Protein AF-A0A443S0Y3-F1 (afdb_monomer)

Secondary structure (DSSP, 8-state):
----TT-TTSSSSSTTTT-TTSPPPPSS----TTSSSSPPPPTTSSPPPPHHHHHHHH--------SSS-THHHHHHHHHHHHH-

pLDDT: mean 94.04, std 4.69, range [60.09, 98.38]

Sequence (85 aa):
MYSSLDGSCNNLKSPIQGKSYTCHRRLLPPDYADGIYKIRESVLGGPLPNARLISNEVLLDVERLDYTVTQMNMQWGQFIIHDQT

Foldseek 3Di:
DDQDPQRAPVDVVDRCVLGPPDDDDDPDQDAAVVSPDHHHDDPVDGHDDDPVVCCVPPPDDDDDDDPVDDPVVVVVVVVVVVVRD

Structure (mmCIF, N/CA/C/O backbone):
data_AF-A0A443S0Y3-F1
#
_entry.id   AF-A0A443S0Y3-F1
#
loop_
_atom_site.group_PDB
_atom_site.id
_atom_site.type_symbol
_atom_site.label_atom_id
_atom_site.label_alt_id
_atom_site.label_comp_id
_atom_site.label_asym_id
_atom_site.label_entity_id
_atom_site.label_seq_id
_atom_site.pdbx_PDB_ins_code
_atom_site.Cartn_x
_atom_site.Cartn_y
_atom_site.Cartn_z
_atom_site.occupancy
_atom_site.B_iso_or_equiv
_atom_site.auth_seq_id
_atom_site.auth_comp_id
_atom_site.auth_asym_id
_atom_site.auth_atom_id
_atom_site.pdbx_PDB_model_num
ATOM 1 N N . MET A 1 1 ? 26.042 -11.631 -14.793 1.00 60.09 1 MET A N 1
ATOM 2 C CA . MET A 1 1 ? 25.001 -10.598 -14.982 1.00 60.09 1 MET A CA 1
ATOM 3 C C . MET A 1 1 ? 24.187 -10.583 -13.701 1.00 60.09 1 MET A C 1
ATOM 5 O O . MET A 1 1 ? 23.719 -11.644 -13.314 1.00 60.09 1 MET A O 1
ATOM 9 N N . TYR A 1 2 ? 24.148 -9.456 -12.994 1.00 83.06 2 TYR A N 1
ATOM 10 C CA . TYR A 1 2 ? 23.499 -9.325 -11.684 1.00 83.06 2 TYR A CA 1
ATOM 11 C C . TYR A 1 2 ? 22.281 -8.413 -11.805 1.00 83.06 2 TYR A C 1
ATOM 13 O O . TYR A 1 2 ? 22.247 -7.563 -12.697 1.00 83.06 2 TYR A O 1
ATOM 21 N N . SER A 1 3 ? 21.301 -8.593 -10.921 1.00 85.00 3 SER A N 1
ATOM 22 C CA . SER A 1 3 ? 20.159 -7.686 -10.812 1.00 85.00 3 SER A CA 1
ATOM 23 C C . SER A 1 3 ? 20.641 -6.281 -10.458 1.00 85.00 3 SER A C 1
ATOM 25 O O . SER A 1 3 ? 21.521 -6.110 -9.612 1.00 85.00 3 SER A O 1
ATOM 27 N N . SER A 1 4 ? 20.077 -5.275 -11.117 1.00 92.31 4 SER A N 1
ATOM 28 C CA . SER A 1 4 ? 20.288 -3.875 -10.763 1.00 92.31 4 SER A CA 1
ATOM 29 C C . SER A 1 4 ? 19.633 -3.569 -9.413 1.00 92.31 4 SER A C 1
ATOM 31 O O . SER A 1 4 ? 18.587 -4.124 -9.078 1.00 92.31 4 SER A O 1
ATOM 33 N N . LEU A 1 5 ? 20.243 -2.670 -8.637 1.00 92.88 5 LEU A N 1
ATOM 34 C CA . LEU A 1 5 ? 19.732 -2.296 -7.311 1.00 92.88 5 LEU A CA 1
ATOM 35 C C . LEU A 1 5 ? 18.383 -1.569 -7.379 1.00 92.88 5 LEU A C 1
ATOM 37 O O . LEU A 1 5 ? 17.600 -1.630 -6.441 1.00 92.88 5 LEU A O 1
ATOM 41 N N . ASP A 1 6 ? 18.112 -0.876 -8.484 1.00 92.75 6 ASP A N 1
ATOM 42 C CA . ASP A 1 6 ? 16.863 -0.154 -8.716 1.00 92.75 6 ASP A CA 1
ATOM 43 C C . ASP A 1 6 ? 15.812 -0.995 -9.457 1.00 92.75 6 ASP A C 1
ATOM 45 O O . ASP A 1 6 ? 14.723 -0.497 -9.724 1.00 92.75 6 ASP A O 1
ATOM 49 N N . GLY A 1 7 ? 16.125 -2.240 -9.829 1.00 93.25 7 GLY A N 1
ATOM 50 C CA . GLY A 1 7 ? 15.243 -3.106 -10.616 1.00 93.25 7 GLY A CA 1
ATOM 51 C C . GLY A 1 7 ? 15.169 -2.763 -12.111 1.00 93.25 7 GLY A C 1
ATOM 52 O O . GLY A 1 7 ? 14.394 -3.384 -12.842 1.00 93.25 7 GLY A O 1
ATOM 53 N N . SER A 1 8 ? 15.967 -1.806 -12.602 1.00 93.25 8 SER A N 1
ATOM 54 C CA . SER A 1 8 ? 16.037 -1.466 -14.028 1.00 93.25 8 SER A CA 1
ATOM 55 C C . SER A 1 8 ? 16.473 -2.645 -14.904 1.00 93.25 8 SER A C 1
ATOM 57 O O . SER A 1 8 ? 17.269 -3.494 -14.500 1.00 93.25 8 SER A O 1
ATOM 59 N N . CYS A 1 9 ? 15.973 -2.681 -16.141 1.00 91.81 9 CYS A N 1
ATOM 60 C CA . CYS A 1 9 ? 16.333 -3.690 -17.147 1.00 91.81 9 CYS A CA 1
ATOM 61 C C . CYS A 1 9 ? 15.977 -5.142 -16.770 1.00 91.81 9 CYS A C 1
ATOM 63 O O . CYS A 1 9 ? 16.443 -6.068 -17.435 1.00 91.81 9 CYS A O 1
ATOM 65 N N . ASN A 1 10 ? 15.109 -5.359 -15.772 1.00 93.12 10 ASN A N 1
ATOM 66 C CA . ASN A 1 10 ? 14.536 -6.682 -15.493 1.00 93.12 10 ASN A CA 1
ATOM 67 C C . ASN A 1 10 ? 13.664 -7.195 -16.666 1.00 93.12 10 ASN A C 1
ATOM 69 O O . ASN A 1 10 ? 13.549 -8.398 -16.889 1.00 93.12 10 ASN A O 1
ATOM 73 N N . ASN A 1 11 ? 13.100 -6.273 -17.455 1.00 93.62 11 ASN A N 1
ATOM 74 C CA . ASN A 1 11 ? 12.282 -6.517 -18.630 1.00 93.62 11 ASN A CA 1
ATOM 75 C C . ASN A 1 11 ? 12.890 -5.757 -19.814 1.00 93.62 11 ASN A C 1
ATOM 77 O O . ASN A 1 11 ? 12.811 -4.534 -19.896 1.00 93.62 11 ASN A O 1
ATOM 81 N N . LEU A 1 12 ? 13.465 -6.492 -20.768 1.00 92.50 12 LEU A N 1
ATOM 82 C CA . LEU A 1 12 ? 14.153 -5.912 -21.928 1.00 92.50 12 LEU A CA 1
ATOM 83 C C . LEU A 1 12 ? 13.220 -5.123 -22.861 1.00 92.50 12 LEU A C 1
ATOM 85 O O . LEU A 1 12 ? 13.674 -4.224 -23.562 1.00 92.50 12 LEU A O 1
ATOM 89 N N . LYS A 1 13 ? 11.920 -5.447 -22.875 1.00 95.94 13 LYS A N 1
ATOM 90 C CA . LYS A 1 13 ? 10.918 -4.732 -23.681 1.00 95.94 13 LYS A CA 1
ATOM 91 C C . LYS A 1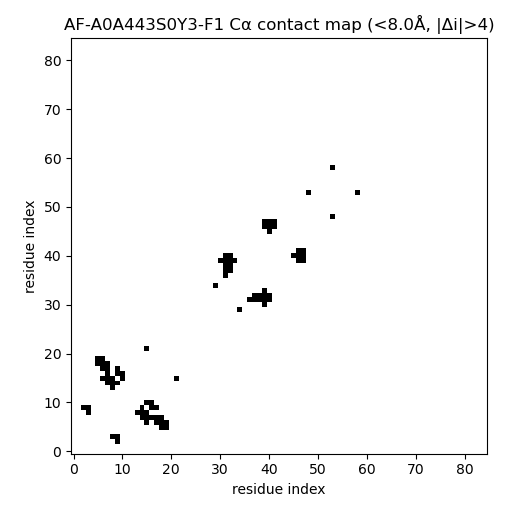 13 ? 10.420 -3.466 -22.987 1.00 95.94 13 LYS A C 1
ATOM 93 O O . LYS A 1 13 ? 10.037 -2.517 -23.660 1.00 95.94 13 LYS A O 1
ATOM 98 N N . SER A 1 14 ? 10.404 -3.455 -21.654 1.00 93.56 14 SER A N 1
ATOM 99 C CA . SER A 1 14 ? 9.997 -2.305 -20.845 1.00 93.56 14 SER A CA 1
ATOM 100 C C . SER A 1 14 ? 10.952 -2.130 -19.658 1.00 93.56 14 SER A C 1
ATOM 102 O O . SER A 1 14 ? 10.645 -2.573 -18.550 1.00 93.56 14 SER A O 1
ATOM 104 N N . PRO A 1 15 ? 12.115 -1.480 -19.863 1.00 92.12 15 PRO A N 1
ATOM 105 C CA . PRO A 1 15 ? 13.187 -1.432 -18.860 1.00 92.12 15 PRO A CA 1
ATOM 106 C C . PRO A 1 15 ? 12.832 -0.747 -17.533 1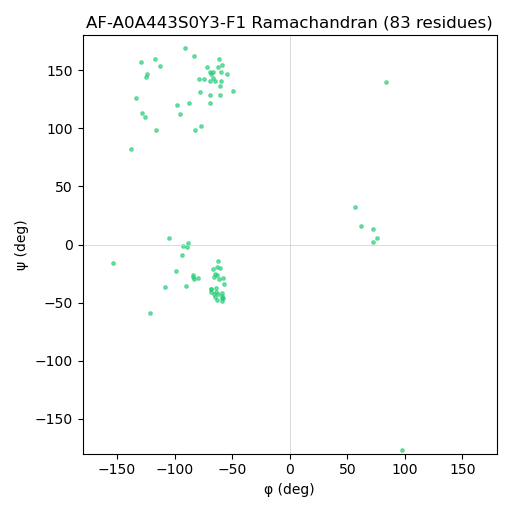.00 92.12 15 PRO A C 1
ATOM 108 O O . PRO A 1 15 ? 13.588 -0.874 -16.571 1.00 92.12 15 PRO A O 1
ATOM 111 N N . ILE A 1 16 ? 11.718 -0.008 -17.483 1.00 93.19 16 ILE A N 1
ATOM 112 C CA . ILE A 1 16 ? 11.227 0.715 -16.298 1.00 93.19 16 ILE A CA 1
ATOM 113 C C . ILE A 1 16 ? 10.215 -0.087 -15.469 1.00 93.19 16 ILE A C 1
ATOM 115 O O . ILE A 1 16 ? 9.816 0.354 -14.394 1.00 93.19 16 ILE A O 1
ATOM 119 N N . GLN A 1 17 ? 9.746 -1.234 -15.963 1.00 93.44 17 GLN A N 1
ATOM 120 C CA . GLN A 1 17 ? 8.700 -1.994 -15.289 1.00 93.44 17 GLN A CA 1
ATOM 121 C C . GLN A 1 17 ? 9.225 -2.605 -13.983 1.00 93.44 17 GLN A C 1
ATOM 123 O O . GLN A 1 17 ? 10.171 -3.382 -13.988 1.00 93.44 17 GLN A O 1
ATOM 128 N N . GLY A 1 18 ? 8.592 -2.274 -12.856 1.00 91.12 18 GLY A N 1
ATOM 129 C CA . GLY A 1 18 ? 9.039 -2.749 -11.541 1.00 91.12 18 GLY A CA 1
ATOM 130 C C . GLY A 1 18 ? 10.330 -2.088 -11.048 1.00 91.12 18 GLY A C 1
ATOM 131 O O . GLY A 1 18 ? 10.928 -2.579 -10.098 1.00 91.12 18 GLY A O 1
ATOM 132 N N . LYS A 1 19 ? 10.764 -0.992 -11.684 1.00 95.38 19 LYS A N 1
ATOM 133 C CA . LYS A 1 19 ? 11.872 -0.169 -11.199 1.00 95.38 19 LYS A CA 1
ATOM 134 C C . LYS A 1 19 ? 11.421 0.666 -9.991 1.00 95.38 19 LYS A C 1
ATOM 136 O O . LYS A 1 19 ? 10.307 1.197 -9.993 1.00 95.38 19 LYS A O 1
ATOM 141 N N . SER A 1 20 ? 12.290 0.842 -8.998 1.00 95.62 20 SER A N 1
ATOM 142 C CA . SER A 1 20 ? 12.052 1.744 -7.863 1.00 95.62 20 SER A CA 1
ATOM 143 C C . SER A 1 20 ? 11.892 3.212 -8.299 1.00 95.62 20 SER A C 1
ATOM 145 O O . SER A 1 20 ? 12.289 3.605 -9.399 1.00 95.62 20 SER A O 1
ATOM 147 N N . TYR A 1 21 ? 11.275 4.033 -7.439 1.00 95.06 21 TYR A N 1
ATOM 148 C CA . TYR A 1 21 ? 10.962 5.450 -7.706 1.00 95.06 21 TYR A CA 1
ATOM 149 C C . TYR A 1 21 ? 10.109 5.692 -8.965 1.00 95.06 21 TYR A C 1
ATOM 151 O O . TYR A 1 21 ? 10.228 6.723 -9.630 1.00 95.06 21 TYR A O 1
ATOM 159 N N . THR A 1 22 ? 9.224 4.751 -9.292 1.00 94.94 22 THR A N 1
ATOM 160 C CA . THR A 1 22 ? 8.226 4.895 -10.359 1.00 94.94 22 THR A CA 1
ATOM 161 C C . THR A 1 22 ? 6.811 4.830 -9.786 1.00 94.94 22 THR A C 1
ATOM 163 O O . THR A 1 22 ? 6.595 4.361 -8.670 1.00 94.94 22 THR A O 1
ATOM 166 N N . CYS A 1 23 ? 5.826 5.352 -10.519 1.00 94.06 23 CYS A N 1
ATOM 167 C CA . CYS A 1 23 ? 4.440 5.361 -10.055 1.00 94.06 23 CYS A CA 1
ATOM 168 C C . CYS A 1 23 ? 3.875 3.939 -9.916 1.00 94.06 23 CYS A C 1
ATOM 170 O O . CYS A 1 23 ? 4.060 3.101 -10.801 1.00 94.06 23 CYS A O 1
ATOM 172 N N . HIS A 1 24 ? 3.086 3.698 -8.863 1.00 94.44 24 HIS A N 1
ATOM 173 C CA . HIS A 1 24 ? 2.345 2.445 -8.725 1.00 94.44 24 HIS A CA 1
ATOM 174 C C . HIS A 1 24 ? 1.379 2.231 -9.895 1.00 94.44 24 HIS A C 1
ATOM 176 O O . HIS A 1 24 ? 0.691 3.149 -10.357 1.00 94.44 24 HIS A O 1
ATOM 182 N N . ARG A 1 25 ? 1.282 0.979 -10.348 1.00 94.38 25 ARG A N 1
ATOM 183 C CA . ARG A 1 25 ? 0.327 0.578 -11.379 1.00 94.38 25 ARG A CA 1
ATOM 184 C C . ARG A 1 25 ? -1.097 0.645 -10.827 1.00 94.38 25 ARG A C 1
ATOM 186 O O . ARG A 1 25 ? -1.407 0.032 -9.811 1.00 94.38 25 ARG A O 1
ATOM 193 N N . ARG A 1 26 ? -1.988 1.318 -11.552 1.00 94.94 26 ARG A N 1
ATOM 194 C CA . ARG A 1 26 ? -3.426 1.326 -11.264 1.00 94.94 26 ARG A CA 1
ATOM 195 C C . ARG A 1 26 ? -4.107 0.148 -11.962 1.00 94.94 26 ARG A C 1
ATOM 197 O O . ARG A 1 26 ? -4.001 0.015 -13.179 1.00 94.94 26 ARG A O 1
ATOM 204 N N . LEU A 1 27 ? -4.775 -0.712 -11.192 1.00 96.94 27 LEU A N 1
ATOM 205 C CA . LEU A 1 27 ? -5.595 -1.811 -11.728 1.00 96.94 27 LEU A CA 1
ATOM 206 C C . LEU A 1 27 ? -7.012 -1.350 -12.099 1.00 96.94 27 LEU A C 1
ATOM 208 O O . LEU A 1 27 ? -7.627 -1.926 -12.989 1.00 96.94 27 LEU A O 1
ATOM 212 N N . LEU A 1 28 ? -7.497 -0.293 -11.444 1.00 96.94 28 LEU A N 1
ATOM 213 C CA . LEU A 1 28 ? -8.767 0.377 -11.712 1.00 96.94 28 LEU A CA 1
ATOM 214 C C . LEU A 1 28 ? -8.534 1.890 -11.862 1.00 96.94 28 LEU A C 1
ATOM 216 O O . LEU A 1 28 ? -7.527 2.397 -11.351 1.00 96.94 28 LEU A O 1
ATOM 220 N N . PRO A 1 29 ? -9.433 2.624 -12.545 1.00 96.31 29 PRO A N 1
ATOM 221 C CA . PRO A 1 29 ? -9.396 4.083 -12.562 1.00 96.31 29 PRO A CA 1
ATOM 222 C C . PRO A 1 29 ? -9.406 4.669 -11.138 1.00 96.31 29 PRO A C 1
ATOM 224 O O . PRO A 1 29 ? -10.012 4.077 -10.244 1.00 96.31 29 PRO A O 1
ATOM 227 N N . PRO A 1 30 ? -8.731 5.808 -10.900 1.00 95.56 30 PRO A N 1
ATOM 228 C CA . PRO A 1 30 ? -8.792 6.482 -9.608 1.00 95.56 30 PRO A CA 1
ATOM 229 C C . PRO A 1 30 ? -10.201 7.028 -9.334 1.00 95.56 30 PRO A C 1
ATOM 231 O O . PRO A 1 30 ? -10.882 7.471 -10.257 1.00 95.56 30 PRO A O 1
ATOM 234 N N . ASP A 1 31 ? -10.589 7.063 -8.062 1.00 95.44 31 ASP A N 1
ATOM 235 C CA . ASP A 1 31 ? -11.842 7.662 -7.596 1.00 95.44 31 ASP A CA 1
ATOM 236 C C . ASP A 1 31 ? -11.519 8.858 -6.689 1.00 95.44 31 ASP A C 1
ATOM 238 O O . ASP A 1 31 ? -11.152 8.695 -5.525 1.00 95.44 31 ASP A O 1
ATOM 242 N N . TYR A 1 32 ? -11.574 10.059 -7.263 1.00 96.44 32 TYR A N 1
ATOM 243 C CA . TYR A 1 32 ? -11.355 11.338 -6.585 1.00 96.44 32 TYR A CA 1
ATOM 244 C C . TYR A 1 32 ? -12.584 12.218 -6.798 1.00 96.44 32 TYR A C 1
ATOM 246 O O . TYR A 1 32 ? -13.168 12.190 -7.880 1.00 96.44 32 TYR A O 1
ATOM 254 N N . ALA A 1 33 ? -12.939 13.057 -5.822 1.00 95.94 33 ALA A N 1
ATOM 255 C CA . ALA A 1 33 ? -14.145 13.890 -5.910 1.00 95.94 33 ALA A CA 1
ATOM 256 C C . ALA A 1 33 ? -14.118 14.886 -7.085 1.00 95.94 33 ALA A C 1
ATOM 258 O O . ALA A 1 33 ? -15.156 15.224 -7.642 1.00 95.94 33 ALA A O 1
ATOM 259 N N . ASP A 1 34 ? -12.927 15.344 -7.480 1.00 95.25 34 ASP A N 1
ATOM 260 C CA . ASP A 1 34 ? -12.712 16.187 -8.663 1.00 95.25 34 ASP A CA 1
ATOM 261 C C . ASP A 1 34 ? -12.096 15.433 -9.851 1.00 95.25 34 ASP A C 1
ATOM 263 O O . ASP A 1 34 ? -11.732 16.050 -10.849 1.00 95.25 34 ASP A O 1
ATOM 267 N N . GLY A 1 35 ? -11.935 14.112 -9.739 1.00 94.56 35 GLY A N 1
ATOM 268 C CA . GLY A 1 35 ? -11.260 13.277 -10.731 1.00 94.56 35 GLY A CA 1
ATOM 269 C C . GLY A 1 35 ? -9.735 13.444 -10.797 1.00 94.56 35 GLY A C 1
ATOM 270 O O . GLY A 1 35 ? -9.104 12.783 -11.621 1.00 94.56 35 GLY A O 1
ATOM 271 N N . ILE A 1 36 ? -9.124 14.284 -9.948 1.00 95.69 36 ILE A N 1
ATOM 272 C CA . ILE A 1 36 ? -7.693 14.613 -10.030 1.00 95.69 36 ILE A CA 1
ATOM 273 C C . ILE A 1 36 ? -6.955 14.258 -8.737 1.00 95.69 36 ILE A C 1
ATOM 275 O O . ILE A 1 36 ? -6.000 13.482 -8.785 1.00 95.69 36 ILE A O 1
ATOM 279 N N . TYR A 1 37 ? -7.355 14.832 -7.598 1.00 95.44 37 TYR A N 1
ATOM 280 C CA . TYR A 1 37 ? -6.609 14.679 -6.340 1.00 95.44 37 TYR A CA 1
ATOM 281 C C . TYR A 1 37 ? -7.443 14.825 -5.062 1.00 95.44 37 TYR A C 1
ATOM 283 O O . TYR A 1 37 ? -6.959 14.463 -3.986 1.00 95.44 37 TYR A O 1
ATOM 291 N N . LYS A 1 38 ? -8.663 15.375 -5.126 1.00 96.44 38 LYS A N 1
ATOM 292 C CA . LYS A 1 38 ? -9.481 15.554 -3.920 1.00 96.44 38 LYS A CA 1
ATOM 293 C C . LYS A 1 38 ? -9.942 14.212 -3.373 1.00 96.44 38 LYS A C 1
ATOM 295 O O . LYS A 1 38 ? -10.341 13.329 -4.130 1.00 96.44 38 LYS A O 1
ATOM 300 N N . ILE A 1 39 ? -9.942 14.093 -2.044 1.00 94.81 39 ILE A N 1
ATOM 301 C CA . ILE A 1 39 ? -10.500 12.937 -1.327 1.00 94.81 39 ILE A CA 1
ATOM 302 C C . ILE A 1 39 ? -11.902 12.650 -1.873 1.00 94.81 39 ILE A C 1
ATOM 304 O O . ILE A 1 39 ? -12.693 13.577 -2.027 1.00 94.81 39 ILE A O 1
ATOM 308 N N . ARG A 1 40 ? -12.186 11.381 -2.185 1.00 96.19 40 ARG A N 1
ATOM 309 C CA . ARG A 1 40 ? -13.483 10.956 -2.725 1.00 96.19 40 ARG A CA 1
ATOM 310 C C . ARG A 1 40 ? -14.642 11.302 -1.790 1.00 96.19 40 ARG A C 1
ATOM 312 O O . ARG A 1 40 ? -14.475 11.356 -0.571 1.00 96.19 40 ARG A O 1
ATOM 319 N N . GLU A 1 41 ? -15.825 11.447 -2.367 1.00 96.44 41 GLU A N 1
ATOM 320 C CA . GLU A 1 41 ? -17.067 11.641 -1.620 1.00 96.44 41 GLU A CA 1
ATOM 321 C C . GLU A 1 41 ? -17.765 10.309 -1.305 1.00 96.44 41 GLU A C 1
ATOM 323 O O . GLU A 1 41 ? -17.388 9.228 -1.775 1.00 96.44 41 GLU A O 1
ATOM 328 N N . SER A 1 42 ? -18.773 10.382 -0.440 1.00 95.44 42 SER A N 1
ATOM 329 C CA . SER A 1 42 ? -19.669 9.269 -0.150 1.00 95.44 42 SER A CA 1
ATOM 330 C C . SER A 1 42 ? -20.511 8.919 -1.376 1.00 95.44 42 SER A C 1
ATOM 332 O O . SER A 1 42 ? -21.011 9.799 -2.072 1.00 95.44 42 SER A O 1
ATOM 334 N N . VAL A 1 43 ? -20.774 7.626 -1.577 1.00 93.31 43 VAL A N 1
ATOM 335 C CA . VAL A 1 43 ? -21.714 7.145 -2.608 1.00 93.31 43 VAL A CA 1
ATOM 336 C C . VAL A 1 43 ? -23.154 7.618 -2.365 1.00 93.31 43 VAL A C 1
ATOM 338 O O . VAL A 1 43 ? -23.964 7.611 -3.283 1.00 93.31 43 VAL A O 1
ATOM 341 N N . LEU A 1 44 ? -23.472 8.036 -1.133 1.00 93.62 44 LEU A N 1
ATOM 342 C CA . LEU A 1 44 ? -24.765 8.616 -0.749 1.00 93.62 44 LEU A CA 1
ATOM 343 C C . LEU A 1 44 ? -24.817 10.145 -0.944 1.00 93.62 44 LEU A C 1
ATOM 345 O O . LEU A 1 44 ? -25.829 10.765 -0.628 1.00 93.62 44 LEU A O 1
ATOM 349 N 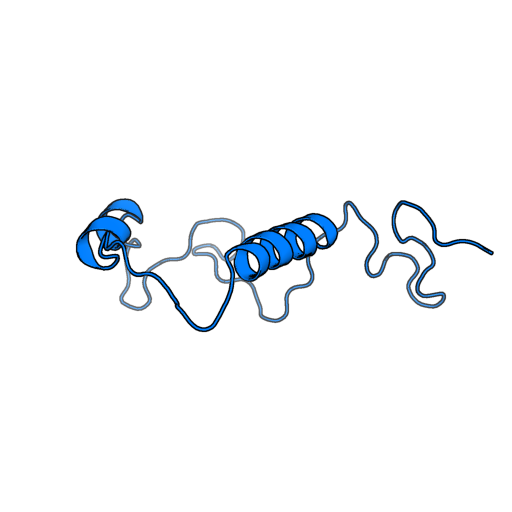N . GLY A 1 45 ? -23.734 10.748 -1.443 1.00 90.12 45 GLY A N 1
ATOM 350 C CA . GLY A 1 45 ? -23.522 12.193 -1.466 1.00 90.12 45 GLY A CA 1
ATOM 351 C C . GLY A 1 45 ? -22.950 12.713 -0.142 1.00 90.12 45 GLY A C 1
ATOM 352 O O . GLY A 1 45 ? -23.331 12.265 0.940 1.00 90.12 45 GLY A O 1
ATOM 353 N N . GLY A 1 46 ? -22.009 13.658 -0.223 1.00 93.81 46 GLY A N 1
ATOM 354 C CA . GLY A 1 46 ? -21.417 14.330 0.940 1.00 93.81 46 GLY A CA 1
ATOM 355 C C . GLY A 1 46 ? -20.071 13.759 1.420 1.00 93.81 46 GLY A C 1
ATOM 356 O O . GLY A 1 46 ? -19.503 12.859 0.794 1.00 93.81 46 GLY A O 1
ATOM 357 N N . PRO A 1 47 ? -19.519 14.300 2.524 1.00 95.31 47 PRO A N 1
ATOM 358 C CA . PRO A 1 47 ? -18.181 13.958 3.002 1.00 95.31 47 PRO A CA 1
ATOM 359 C C . PRO A 1 47 ? -18.108 12.547 3.599 1.00 95.31 47 PRO A C 1
ATOM 361 O O . PRO A 1 47 ? -19.079 12.024 4.147 1.00 95.31 47 PRO A O 1
ATOM 364 N N . LEU A 1 48 ? -16.919 11.942 3.542 1.00 95.69 48 LEU A N 1
ATOM 365 C CA . LEU A 1 48 ? -16.638 10.689 4.242 1.00 95.69 48 LEU A CA 1
ATOM 366 C C . LEU A 1 48 ? -16.599 10.900 5.766 1.00 95.69 48 LEU A C 1
ATOM 368 O O . LEU A 1 48 ? -16.171 11.963 6.228 1.00 95.69 48 LEU A O 1
ATOM 372 N N . PRO A 1 49 ? -16.991 9.889 6.563 1.00 94.94 49 PRO A N 1
ATOM 373 C CA . PRO A 1 49 ? -16.848 9.951 8.009 1.00 94.94 49 PRO A CA 1
ATOM 374 C C . PRO A 1 49 ? -15.374 10.055 8.411 1.00 94.94 49 PRO A C 1
ATOM 376 O O . PRO A 1 49 ? -14.474 9.573 7.719 1.00 94.94 49 PRO A O 1
ATOM 379 N N . ASN A 1 50 ? -15.126 10.657 9.573 1.00 95.00 50 ASN A N 1
ATOM 380 C CA . ASN A 1 50 ? -13.784 10.737 10.136 1.00 95.00 50 ASN A CA 1
ATOM 381 C C . ASN A 1 50 ? -13.232 9.321 10.393 1.00 95.00 50 ASN A C 1
ATOM 383 O O . ASN A 1 50 ? -13.865 8.519 11.081 1.00 95.00 50 ASN A O 1
ATOM 387 N N . ALA A 1 51 ? -12.028 9.032 9.894 1.00 95.88 51 ALA A N 1
ATOM 388 C CA . ALA A 1 51 ? -11.385 7.727 10.049 1.00 95.88 51 ALA A CA 1
ATOM 389 C C . ALA A 1 51 ? -11.214 7.300 11.521 1.00 95.88 51 ALA A C 1
ATOM 391 O O . ALA A 1 51 ? -11.347 6.120 11.837 1.00 95.88 51 ALA A O 1
ATOM 392 N N . ARG A 1 52 ? -10.979 8.247 12.441 1.00 95.50 52 ARG A N 1
ATOM 393 C CA . ARG A 1 52 ? -10.865 7.968 13.881 1.00 95.50 52 ARG A CA 1
ATOM 394 C C . ARG A 1 52 ? -12.197 7.541 14.488 1.00 95.50 52 ARG A C 1
ATOM 396 O O . ARG A 1 52 ? -12.203 6.654 15.336 1.00 95.50 52 ARG A O 1
ATOM 403 N N . LEU A 1 53 ? -13.298 8.151 14.046 1.00 96.31 53 LEU A N 1
ATOM 404 C CA . LEU A 1 53 ? -14.641 7.761 14.471 1.00 96.31 53 LEU A CA 1
ATOM 405 C C . LEU A 1 53 ? -14.926 6.328 14.023 1.00 96.31 53 LEU A C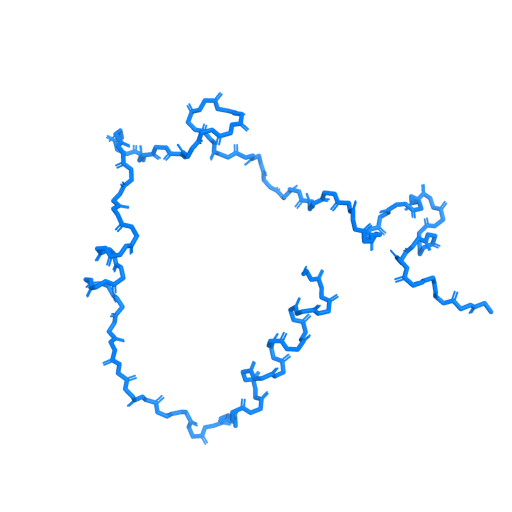 1
ATOM 407 O O . LEU A 1 53 ? -15.287 5.503 14.849 1.00 96.31 53 LEU A O 1
ATOM 411 N N . ILE A 1 54 ? -14.655 6.001 12.756 1.00 95.69 54 ILE A N 1
ATOM 412 C CA . ILE A 1 54 ? -14.804 4.626 12.256 1.00 95.69 54 ILE A CA 1
ATOM 413 C C . ILE A 1 54 ? -13.929 3.647 13.044 1.00 95.69 54 ILE A C 1
ATOM 415 O O . ILE A 1 54 ? -14.402 2.592 13.446 1.00 95.69 54 ILE A O 1
ATOM 419 N N . SER A 1 55 ? -12.673 4.003 13.316 1.00 96.38 55 SER A N 1
ATOM 420 C CA . SER A 1 55 ? -11.783 3.172 14.129 1.00 96.38 55 SER A CA 1
ATOM 421 C C . SER A 1 55 ? -12.332 2.921 15.536 1.00 96.38 55 SER A C 1
ATOM 423 O O . SER A 1 55 ? -12.237 1.792 15.992 1.00 96.38 55 SER A O 1
ATOM 425 N N . ASN A 1 56 ? -12.904 3.923 16.208 1.00 95.25 56 ASN A N 1
ATOM 426 C CA . ASN A 1 56 ? -13.481 3.751 17.547 1.00 95.25 56 ASN A CA 1
ATOM 427 C C . ASN A 1 56 ? -14.744 2.888 17.557 1.00 95.25 56 ASN A C 1
ATOM 429 O O . ASN A 1 56 ? -14.929 2.095 18.471 1.00 95.25 56 ASN A O 1
ATOM 433 N N . GLU A 1 57 ? -15.618 3.079 16.572 1.00 95.75 57 GLU A N 1
ATOM 434 C CA . GLU A 1 57 ? -16.935 2.436 16.554 1.00 95.75 57 GLU A CA 1
ATOM 435 C C . GLU A 1 57 ? -16.889 1.017 15.969 1.00 95.75 57 GLU A C 1
ATOM 437 O O . GLU A 1 57 ? -17.724 0.180 16.303 1.00 95.75 57 GLU A O 1
ATOM 442 N N . VAL A 1 58 ? -15.934 0.736 15.074 1.00 96.25 58 VAL A N 1
ATOM 443 C CA . VAL A 1 58 ? -15.889 -0.521 14.306 1.00 96.25 58 VAL A CA 1
ATOM 444 C C . VAL A 1 58 ? -14.759 -1.449 14.749 1.00 96.25 58 VAL A C 1
ATOM 446 O O . VAL A 1 58 ? -14.935 -2.667 14.724 1.00 96.25 58 VAL A O 1
ATOM 449 N N . LEU A 1 59 ? -13.593 -0.912 15.125 1.00 94.50 59 LEU A N 1
ATOM 450 C CA . LEU A 1 59 ? -12.443 -1.735 15.506 1.00 94.50 59 LEU A CA 1
AT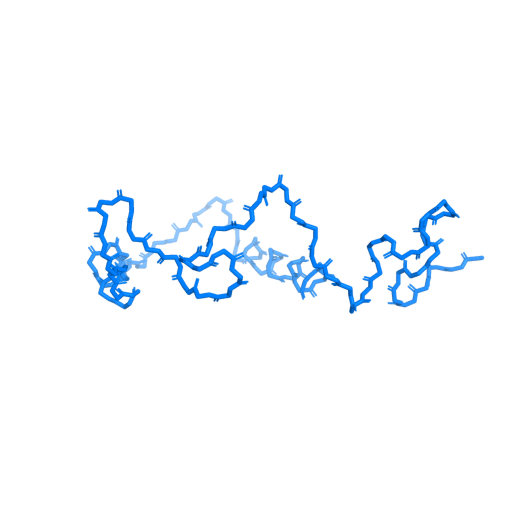OM 451 C C . LEU A 1 59 ? -12.415 -1.907 17.022 1.00 94.50 59 LEU A C 1
ATOM 453 O O . LEU A 1 59 ? -12.162 -0.962 17.765 1.00 94.50 59 LEU A O 1
ATOM 457 N N . LEU A 1 60 ? -12.656 -3.135 17.473 1.00 91.38 60 LEU A N 1
ATOM 458 C CA . LEU A 1 60 ? -12.544 -3.485 18.882 1.00 91.38 60 LEU A CA 1
ATOM 459 C C . LEU A 1 60 ? -11.072 -3.673 19.255 1.00 91.38 60 LEU A C 1
ATOM 461 O O . LEU A 1 60 ? -10.349 -4.416 18.588 1.00 91.38 60 LEU A O 1
ATOM 465 N N . ASP A 1 61 ? -10.659 -3.041 20.348 1.00 90.00 61 ASP A N 1
ATOM 466 C CA . ASP A 1 61 ? -9.369 -3.311 20.975 1.00 90.00 61 ASP A CA 1
ATOM 467 C C . ASP A 1 61 ? -9.502 -4.554 21.862 1.00 90.00 61 ASP A C 1
ATOM 469 O O . ASP A 1 61 ? -10.067 -4.505 22.957 1.00 90.00 61 ASP A O 1
ATOM 473 N N . VAL A 1 62 ? -9.082 -5.703 21.330 1.00 91.31 62 VAL A N 1
ATOM 474 C CA . VAL A 1 62 ? -9.170 -6.998 22.011 1.00 91.31 62 VAL A CA 1
ATOM 475 C C . VAL A 1 62 ? -7.844 -7.722 21.884 1.00 91.31 62 VAL A C 1
ATOM 477 O O . VAL A 1 62 ? -7.364 -7.990 20.782 1.00 91.31 62 VAL A O 1
ATOM 480 N N . GLU A 1 63 ? -7.296 -8.134 23.020 1.00 89.12 63 GLU A N 1
ATOM 481 C CA . GLU A 1 63 ? -6.156 -9.035 23.054 1.00 89.12 63 GLU A CA 1
ATOM 482 C C . GLU A 1 63 ? -6.625 -10.466 22.756 1.00 89.12 63 GLU A C 1
ATOM 484 O O . GLU A 1 63 ? -7.216 -11.148 23.596 1.00 89.12 63 GLU A O 1
ATOM 489 N N . ARG A 1 64 ? -6.396 -10.920 21.521 1.00 90.81 64 ARG A N 1
ATOM 490 C CA . ARG A 1 64 ? -6.718 -12.282 21.086 1.00 90.81 64 ARG A CA 1
ATOM 491 C C . ARG A 1 64 ? -5.506 -12.934 20.436 1.00 90.81 64 ARG A C 1
ATOM 493 O O . ARG A 1 64 ? -5.093 -12.543 19.349 1.00 90.81 64 ARG A O 1
ATOM 500 N N . LEU A 1 65 ? -4.981 -13.967 21.088 1.00 90.94 65 LEU A N 1
ATOM 501 C CA . LEU A 1 65 ? -3.884 -14.772 20.560 1.00 90.94 65 LEU A CA 1
ATOM 502 C C . LEU A 1 65 ? -4.389 -15.781 19.524 1.00 90.94 65 LEU A C 1
ATOM 504 O O . LEU A 1 65 ? -5.454 -16.383 19.685 1.00 90.94 65 LEU A O 1
ATOM 508 N N . ASP A 1 66 ? -3.590 -15.987 18.480 1.00 93.50 66 ASP A N 1
ATOM 509 C CA . ASP A 1 66 ? -3.730 -17.118 17.569 1.00 93.50 66 ASP A CA 1
ATOM 510 C C . ASP A 1 66 ? -2.734 -18.208 17.985 1.00 93.50 66 ASP A C 1
ATOM 512 O O . ASP A 1 66 ? -1.528 -17.974 18.031 1.00 93.50 66 ASP A O 1
ATOM 516 N N . TYR A 1 67 ? -3.238 -19.396 18.319 1.00 95.25 67 TYR A N 1
ATOM 517 C CA . TYR A 1 67 ? -2.419 -20.527 18.768 1.00 95.25 67 TYR A CA 1
ATOM 518 C C . TYR A 1 67 ? -1.924 -21.413 17.615 1.00 95.25 67 TYR A C 1
ATOM 520 O O . TYR A 1 67 ? -1.206 -22.382 17.852 1.00 95.25 67 TYR A O 1
ATOM 528 N N . THR A 1 68 ? -2.315 -21.109 16.376 1.00 97.69 68 THR A N 1
ATOM 529 C CA . THR A 1 68 ? -1.942 -21.877 15.179 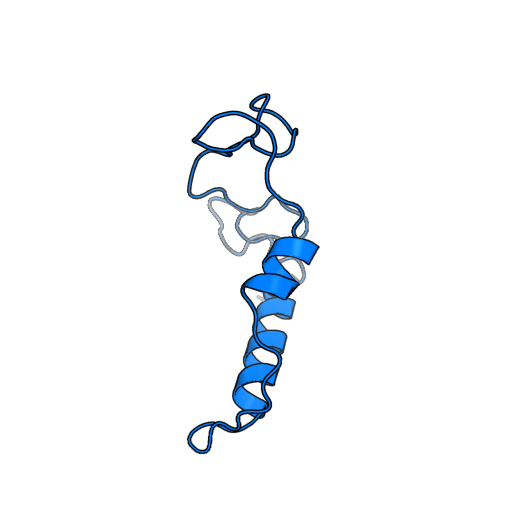1.00 97.69 68 THR A CA 1
ATOM 530 C C . THR A 1 68 ? -0.784 -21.251 14.407 1.00 97.69 68 THR A C 1
ATOM 532 O O . THR A 1 68 ? -0.068 -21.961 13.700 1.00 97.69 68 THR A O 1
ATOM 535 N N . VAL A 1 69 ? -0.558 -19.943 14.567 1.00 96.56 69 VAL A N 1
ATOM 536 C CA . VAL A 1 69 ? 0.530 -19.207 13.914 1.00 96.56 69 VAL A CA 1
ATOM 537 C C . VAL A 1 69 ? 1.388 -18.477 14.936 1.00 96.56 69 VAL A C 1
ATOM 539 O O . VAL A 1 69 ? 0.910 -17.964 15.941 1.00 96.56 69 VAL A O 1
ATOM 542 N N . THR A 1 70 ? 2.688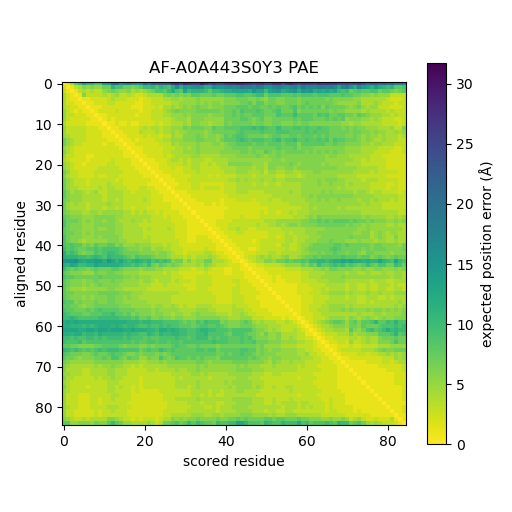 -18.410 14.670 1.00 96.62 70 THR A N 1
ATOM 543 C CA . THR A 1 70 ? 3.611 -17.650 15.513 1.00 96.62 70 THR A CA 1
ATOM 544 C C . THR A 1 70 ? 3.601 -16.175 15.121 1.00 96.62 70 THR A C 1
ATOM 546 O O . THR A 1 70 ? 3.243 -15.805 14.001 1.00 96.62 70 THR A O 1
ATOM 549 N N . GLN A 1 71 ? 4.090 -15.314 16.014 1.00 95.88 71 GLN A N 1
ATOM 550 C CA . GLN A 1 71 ? 4.243 -13.882 15.734 1.00 95.88 71 GLN A CA 1
ATOM 551 C C . GLN A 1 71 ? 5.183 -13.590 14.549 1.00 95.88 71 GLN A C 1
ATOM 553 O O . GLN A 1 71 ? 5.075 -12.536 13.919 1.00 95.88 71 GLN A O 1
ATOM 558 N N . MET A 1 72 ? 6.045 -14.549 14.182 1.00 97.44 72 MET A N 1
ATOM 559 C CA . MET A 1 72 ? 6.874 -14.470 12.978 1.00 97.44 72 MET A CA 1
ATOM 560 C C . MET A 1 72 ? 6.031 -14.312 11.706 1.00 97.44 72 MET A C 1
ATOM 562 O O . MET A 1 72 ? 6.482 -13.666 10.770 1.00 97.44 72 MET A O 1
ATOM 566 N N . ASN A 1 73 ? 4.797 -14.827 11.675 1.00 97.44 73 ASN A N 1
ATOM 567 C CA . ASN A 1 73 ? 3.901 -14.668 10.529 1.00 97.44 73 ASN A CA 1
ATOM 568 C C . ASN A 1 73 ? 3.630 -13.185 10.212 1.00 97.44 73 ASN A C 1
ATOM 570 O O . ASN A 1 73 ? 3.809 -12.738 9.081 1.00 97.44 73 ASN A O 1
ATOM 574 N N . MET A 1 74 ? 3.275 -12.397 11.233 1.00 97.00 74 MET A N 1
ATOM 575 C CA . MET A 1 74 ? 3.060 -10.953 11.083 1.00 97.00 74 MET A CA 1
ATOM 576 C C . MET A 1 74 ? 4.361 -10.239 10.699 1.00 97.00 74 MET A C 1
ATOM 578 O O . MET A 1 74 ? 4.379 -9.440 9.762 1.00 97.00 74 MET A O 1
ATOM 582 N N . GLN A 1 75 ? 5.463 -10.573 11.379 1.00 98.00 75 GLN A N 1
ATOM 583 C CA . GLN A 1 75 ? 6.755 -9.929 11.142 1.00 98.00 75 GLN A CA 1
ATOM 584 C C . GLN A 1 75 ? 7.293 -10.191 9.728 1.00 98.00 75 GLN A C 1
ATOM 586 O O . GLN A 1 75 ? 7.870 -9.296 9.110 1.00 98.00 75 GLN A O 1
ATOM 591 N N . TRP A 1 76 ? 7.084 -11.398 9.203 1.00 98.06 76 TRP A N 1
ATOM 592 C CA . TRP A 1 76 ? 7.457 -11.763 7.841 1.00 98.06 76 TRP A CA 1
ATOM 593 C C . TRP A 1 76 ? 6.607 -11.027 6.802 1.00 98.06 76 TRP A C 1
ATOM 595 O O . TRP A 1 76 ? 7.138 -10.557 5.799 1.00 98.06 76 TRP A O 1
ATOM 605 N N . GLY A 1 77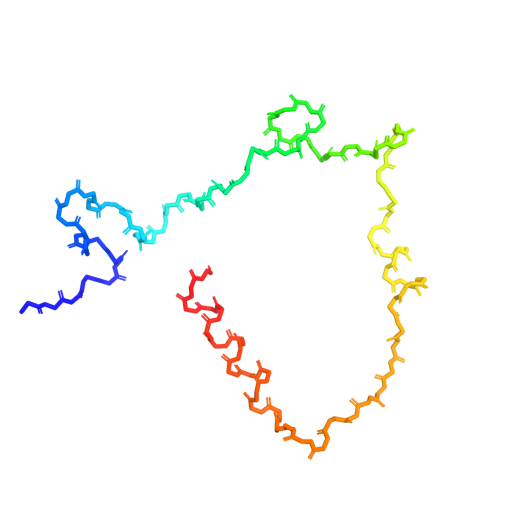 ? 5.310 -10.840 7.071 1.00 98.00 77 GLY A N 1
ATOM 606 C CA . GLY A 1 77 ? 4.445 -9.999 6.242 1.00 98.00 77 GLY A CA 1
ATOM 607 C C . GLY A 1 77 ? 4.960 -8.559 6.137 1.00 98.00 77 GLY A C 1
ATOM 608 O O . GLY A 1 77 ? 5.073 -8.028 5.036 1.00 98.00 77 GLY A O 1
ATOM 609 N N . GLN A 1 78 ? 5.349 -7.956 7.265 1.00 97.94 78 GLN A N 1
ATOM 610 C CA . GLN A 1 78 ? 5.961 -6.620 7.291 1.00 97.94 78 GLN A CA 1
ATOM 611 C C . GLN A 1 78 ? 7.292 -6.576 6.529 1.00 97.94 78 GLN A C 1
ATOM 613 O O . GLN A 1 78 ? 7.532 -5.645 5.767 1.00 97.94 78 GLN A O 1
ATOM 618 N N . PHE A 1 79 ? 8.140 -7.598 6.692 1.00 98.38 79 PHE A N 1
ATOM 619 C CA . PHE A 1 79 ? 9.401 -7.705 5.956 1.00 98.38 79 PHE A CA 1
ATOM 620 C C . PHE A 1 79 ? 9.179 -7.729 4.436 1.00 98.38 79 PHE A C 1
ATOM 622 O O . PHE A 1 79 ? 9.832 -6.980 3.718 1.00 98.38 79 PHE A O 1
ATOM 629 N N . ILE A 1 80 ? 8.223 -8.531 3.953 1.00 98.19 80 ILE A N 1
ATOM 630 C CA . ILE A 1 80 ? 7.894 -8.606 2.522 1.00 98.19 80 ILE A CA 1
ATOM 631 C C . ILE A 1 80 ? 7.315 -7.283 2.006 1.00 98.19 80 ILE A C 1
ATOM 6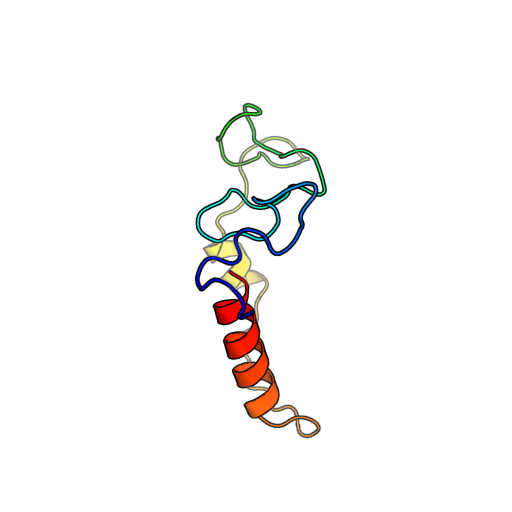33 O O . ILE A 1 80 ? 7.666 -6.860 0.908 1.00 98.19 80 ILE A O 1
ATOM 637 N N . ILE A 1 81 ? 6.419 -6.634 2.757 1.00 97.56 81 ILE A N 1
ATOM 638 C CA . ILE A 1 81 ? 5.801 -5.377 2.305 1.00 97.56 81 ILE A CA 1
ATOM 639 C C . ILE A 1 81 ? 6.860 -4.278 2.166 1.00 97.56 81 ILE A C 1
ATOM 641 O O . ILE A 1 81 ? 6.858 -3.586 1.155 1.00 97.56 81 ILE A O 1
ATOM 645 N N . HIS A 1 82 ? 7.809 -4.183 3.103 1.00 96.94 82 HIS A N 1
ATOM 646 C CA . HIS A 1 82 ? 8.913 -3.219 3.025 1.00 96.94 82 HIS A CA 1
ATOM 647 C C . HIS A 1 82 ? 9.907 -3.483 1.883 1.00 96.94 82 HIS A C 1
ATOM 649 O O . HIS A 1 82 ? 10.634 -2.572 1.496 1.00 96.94 82 HIS A O 1
ATOM 655 N N . ASP A 1 83 ? 9.970 -4.707 1.356 1.00 95.44 83 ASP A N 1
ATOM 656 C CA . ASP A 1 83 ? 10.758 -5.016 0.155 1.00 95.44 83 ASP A CA 1
ATOM 657 C C . ASP A 1 83 ? 10.020 -4.606 -1.135 1.00 95.44 83 ASP A C 1
ATOM 659 O O . ASP A 1 83 ? 10.643 -4.253 -2.134 1.00 95.44 83 ASP A O 1
ATOM 663 N N . GLN A 1 84 ? 8.681 -4.616 -1.123 1.00 90.56 84 GLN A N 1
ATOM 664 C CA . GLN A 1 84 ? 7.865 -4.331 -2.308 1.00 90.56 84 GLN A CA 1
ATOM 665 C C . GLN A 1 84 ? 7.491 -2.852 -2.490 1.00 90.56 84 GLN A C 1
ATOM 667 O O . GLN A 1 84 ? 7.374 -2.406 -3.637 1.00 90.56 84 GLN A O 1
ATOM 672 N N . THR A 1 85 ? 7.234 -2.112 -1.405 1.00 84.44 85 THR A N 1
ATOM 673 C CA . THR A 1 85 ? 6.695 -0.734 -1.428 1.00 84.44 85 THR A CA 1
ATOM 674 C C . THR A 1 85 ? 7.251 0.116 -0.302 1.00 84.44 85 THR A C 1
ATOM 676 O O . THR A 1 85 ? 7.623 1.274 -0.591 1.00 84.44 85 THR A O 1
#

Mean predicted aligned error: 4.87 Å

Nearest PDB structures (foldseek):
  3f9p-assembly1_A  TM=9.254E-01  e=1.331E-06  Homo sapiens
  4c1m-assembly2_A  TM=9.225E-01  e=6.001E-06  Homo sapiens
  8ogi-assembly1_A  TM=9.233E-01  e=6.426E-06  Homo sapiens
  1myp-assembly1_B  TM=9.240E-01  e=1.111E-05  Canis lupus familiaris
  1myp-assembly1_A  TM=9.154E-01  e=9.940E-05  Canis lupus familiaris

InterPro domains:
  IPR010255 Haem peroxidase superfamily [SSF48113] (2-83)
  IPR019791 Haem peroxidase, animal-type [PF03098] (2-84)
  IPR019791 Haem peroxidase, animal-type [PS50292] (1-85)
  IPR037120 Haem peroxidase domain superfamily, animal type [G3DSA:1.10.640.10] (1-85)

Solvent-accessible surface area (backbone atoms only — not comparable to full-atom values): 5760 Å² total; per-residue (Å²): 139,78,85,48,94,52,31,48,58,76,32,86,91,47,40,65,58,82,22,65,99,58,82,81,85,73,93,59,85,86,79,28,63,74,71,76,76,44,75,47,59,36,96,86,64,55,80,64,77,60,68,66,58,50,44,67,77,70,52,77,93,71,98,75,87,64,94,89,59,61,73,61,59,60,53,48,50,52,54,54,47,68,74,75,107

Organism: NCBI:txid299467

Radius of gyration: 20.06 Å; Cα contacts (8 Å, |Δi|>4): 44; chains: 1; bounding box: 50×38×47 Å